Protein AF-A0A2E8U4J8-F1 (afdb_monomer)

Structure (mmCIF, N/CA/C/O backbone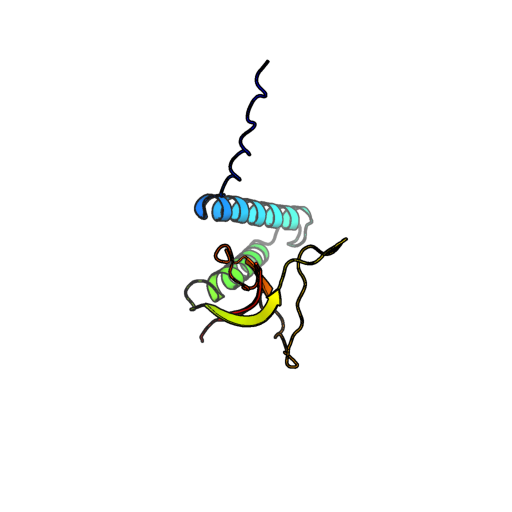):
data_AF-A0A2E8U4J8-F1
#
_entry.id   AF-A0A2E8U4J8-F1
#
loop_
_atom_site.group_PDB
_atom_site.id
_atom_site.type_symbol
_atom_site.label_atom_id
_atom_site.label_alt_id
_atom_site.label_comp_id
_atom_site.label_asym_id
_atom_site.label_entity_id
_atom_site.label_seq_id
_atom_site.pdbx_PDB_ins_code
_atom_site.Cartn_x
_atom_site.Cartn_y
_atom_site.Cartn_z
_atom_site.occupancy
_atom_site.B_iso_or_equiv
_atom_site.auth_seq_id
_atom_site.auth_comp_id
_atom_site.auth_asym_id
_atom_site.auth_atom_id
_atom_site.pdbx_PDB_model_num
ATOM 1 N N . MET A 1 1 ? 17.048 13.774 43.673 1.00 41.28 1 MET A N 1
ATOM 2 C CA . MET A 1 1 ? 17.354 12.994 42.455 1.00 41.28 1 MET A CA 1
ATOM 3 C C . MET A 1 1 ? 16.210 13.215 41.478 1.00 41.28 1 MET A C 1
ATOM 5 O O . MET A 1 1 ? 15.107 12.792 41.784 1.00 41.28 1 MET A O 1
ATOM 9 N N . ASN A 1 2 ? 16.436 13.942 40.381 1.00 39.78 2 ASN A N 1
ATOM 10 C CA . ASN A 1 2 ? 15.425 14.154 39.336 1.00 39.78 2 ASN A CA 1
ATOM 11 C C . ASN A 1 2 ? 15.622 13.110 38.224 1.00 39.78 2 ASN A C 1
ATOM 13 O O . ASN A 1 2 ? 16.772 12.883 37.839 1.00 39.78 2 ASN A O 1
ATOM 17 N N . PRO A 1 3 ? 14.558 12.477 37.702 1.00 48.88 3 PRO A N 1
ATOM 18 C CA . PRO A 1 3 ? 14.688 11.532 36.601 1.00 48.88 3 PRO A CA 1
ATOM 19 C C . PRO A 1 3 ? 14.991 12.264 35.286 1.00 48.88 3 PRO A C 1
ATOM 21 O O . PRO A 1 3 ? 14.397 13.293 34.964 1.00 48.88 3 PRO A O 1
ATOM 24 N N . VAL A 1 4 ? 15.952 11.721 34.539 1.00 50.28 4 VAL A N 1
ATOM 25 C CA . VAL A 1 4 ? 16.392 12.207 33.228 1.00 50.28 4 VAL A CA 1
ATOM 26 C C . VAL A 1 4 ? 15.296 11.923 32.202 1.00 50.28 4 VAL A C 1
ATOM 28 O O . VAL A 1 4 ? 14.958 10.769 31.948 1.00 50.28 4 VAL A O 1
ATOM 31 N N . ASN A 1 5 ? 14.755 12.984 31.607 1.00 42.59 5 ASN A N 1
ATOM 32 C CA . ASN A 1 5 ? 13.794 12.914 30.511 1.00 42.59 5 ASN A CA 1
ATOM 33 C C . ASN A 1 5 ? 14.505 12.359 29.260 1.00 42.59 5 ASN A C 1
ATOM 35 O O . ASN A 1 5 ? 15.310 13.056 28.639 1.00 42.59 5 ASN A O 1
ATOM 39 N N . GLN A 1 6 ? 14.258 11.094 28.907 1.00 43.66 6 GLN A N 1
ATOM 40 C CA . GLN A 1 6 ? 14.723 10.510 27.646 1.00 43.66 6 GLN A CA 1
ATOM 41 C C . GLN A 1 6 ? 13.755 10.917 26.533 1.00 43.66 6 GLN A C 1
ATOM 43 O O . GLN A 1 6 ? 12.658 10.376 26.417 1.00 43.66 6 GLN A O 1
ATOM 48 N N . TYR A 1 7 ? 14.153 11.886 25.713 1.00 40.88 7 TYR A N 1
ATOM 49 C CA . TYR A 1 7 ? 13.435 12.192 24.480 1.00 40.88 7 TYR A CA 1
ATOM 50 C C . TYR A 1 7 ? 13.636 11.050 23.465 1.00 40.88 7 TYR A C 1
ATOM 52 O O . TYR A 1 7 ? 14.773 10.602 23.284 1.00 40.88 7 TYR A O 1
ATOM 60 N N . PRO A 1 8 ? 12.583 10.586 22.769 1.00 50.06 8 PRO A N 1
ATOM 61 C CA . PRO A 1 8 ? 12.734 9.621 21.687 1.00 50.06 8 PRO A CA 1
ATOM 62 C C . PRO A 1 8 ? 13.536 10.239 20.533 1.00 50.06 8 PRO A C 1
ATOM 64 O O . PRO A 1 8 ? 13.303 11.378 20.123 1.00 50.06 8 PRO A O 1
ATOM 67 N N . THR A 1 9 ? 14.502 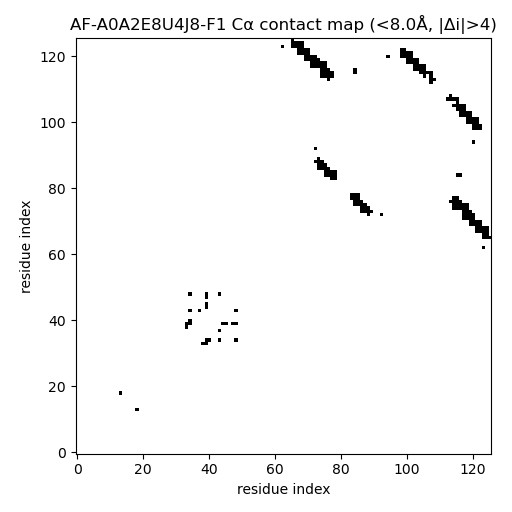9.486 20.006 1.00 49.69 9 THR A N 1
ATOM 68 C CA . THR A 1 9 ? 15.310 9.896 18.853 1.00 49.69 9 THR A CA 1
ATOM 69 C C . THR A 1 9 ? 14.428 10.045 17.605 1.00 49.69 9 THR A C 1
ATOM 71 O O . THR A 1 9 ? 13.560 9.206 17.353 1.00 49.69 9 THR A O 1
ATOM 74 N N . PRO A 1 10 ? 14.618 11.095 16.785 1.00 45.25 10 PRO A N 1
ATOM 75 C CA . PRO A 1 10 ? 13.818 11.275 15.584 1.00 45.25 10 PRO A CA 1
ATOM 76 C C . PRO A 1 10 ? 14.144 10.184 14.558 1.00 45.25 10 PRO A C 1
ATOM 78 O O . PRO A 1 10 ? 15.297 9.997 14.159 1.00 45.25 10 PRO A O 1
ATOM 81 N N . ILE A 1 11 ? 13.103 9.484 14.102 1.00 56.75 11 ILE A N 1
ATOM 82 C CA . ILE A 1 11 ? 13.151 8.545 12.978 1.00 56.75 11 ILE A CA 1
ATOM 83 C C . ILE A 1 11 ? 13.735 9.297 11.776 1.00 56.75 11 ILE A C 1
ATOM 85 O O . ILE A 1 11 ? 13.135 10.256 11.283 1.00 56.75 11 ILE A O 1
ATOM 89 N N . ARG A 1 12 ? 14.925 8.887 11.313 1.00 53.03 12 ARG A N 1
ATOM 90 C CA . ARG A 1 12 ? 15.583 9.470 10.135 1.00 53.03 12 ARG A CA 1
ATOM 91 C C . ARG A 1 12 ? 14.659 9.305 8.928 1.00 53.03 12 ARG A C 1
ATOM 93 O O . ARG A 1 12 ? 14.622 8.241 8.319 1.00 53.03 12 ARG A O 1
ATOM 100 N N . ARG A 1 13 ? 13.930 10.364 8.558 1.00 52.28 13 ARG A N 1
ATOM 101 C CA . ARG A 1 13 ? 13.255 10.461 7.258 1.00 52.28 13 ARG A CA 1
ATOM 102 C C . ARG A 1 13 ? 14.331 10.359 6.183 1.00 52.28 13 ARG A C 1
ATOM 104 O O . ARG A 1 13 ? 15.043 11.325 5.912 1.00 52.28 13 ARG A O 1
ATOM 111 N N . THR A 1 14 ? 14.482 9.187 5.582 1.00 55.81 14 THR A N 1
ATOM 112 C CA . THR A 1 14 ? 15.278 9.019 4.372 1.00 55.81 14 THR A CA 1
ATOM 113 C C . THR A 1 14 ? 14.691 9.947 3.316 1.00 55.81 14 THR A C 1
ATOM 115 O O . THR A 1 14 ? 13.555 9.789 2.875 1.00 55.81 14 THR A O 1
ATOM 118 N N . SER A 1 15 ? 15.455 10.979 2.953 1.00 60.50 15 SER A N 1
ATOM 119 C CA . SER A 1 15 ? 15.113 11.877 1.851 1.00 60.50 15 SER A CA 1
ATOM 120 C C . SER A 1 15 ? 14.758 11.047 0.618 1.00 60.50 15 SER A C 1
ATOM 122 O O . SER A 1 15 ? 15.468 10.089 0.304 1.00 60.50 15 SER A O 1
ATOM 124 N N . ARG A 1 16 ? 13.698 11.430 -0.112 1.00 52.75 16 ARG A N 1
ATOM 125 C CA . ARG A 1 16 ? 13.317 10.805 -1.394 1.00 52.75 16 ARG A CA 1
ATOM 126 C C . ARG A 1 16 ? 14.533 10.607 -2.305 1.00 52.75 16 ARG A C 1
ATOM 128 O O . ARG A 1 16 ? 14.658 9.568 -2.935 1.00 52.75 16 ARG A O 1
ATOM 135 N N . ARG A 1 17 ? 15.473 11.558 -2.309 1.00 52.75 17 ARG A N 1
ATOM 136 C CA . ARG A 1 17 ? 16.723 11.488 -3.081 1.00 52.75 17 ARG A CA 1
ATOM 137 C C . ARG A 1 17 ? 17.624 10.313 -2.672 1.00 52.75 17 ARG A C 1
ATOM 139 O O . ARG A 1 17 ? 18.205 9.672 -3.539 1.00 52.75 17 ARG A O 1
ATOM 146 N N . ASN A 1 18 ? 17.714 10.009 -1.378 1.00 60.53 18 ASN A N 1
ATOM 147 C CA . ASN A 1 18 ? 18.519 8.896 -0.863 1.00 60.53 18 ASN A CA 1
ATOM 148 C C . ASN A 1 18 ? 17.848 7.545 -1.127 1.00 60.53 18 ASN A C 1
ATOM 150 O O . ASN A 1 18 ? 18.536 6.582 -1.442 1.00 60.53 18 ASN A O 1
ATOM 154 N N . TYR A 1 19 ? 16.514 7.487 -1.059 1.00 60.56 19 TYR A N 1
ATOM 155 C CA . TYR A 1 19 ? 15.758 6.295 -1.448 1.00 60.56 19 TYR A CA 1
ATOM 156 C C . TYR A 1 19 ? 16.009 5.929 -2.918 1.00 60.56 19 TYR A C 1
ATOM 158 O O . TYR A 1 19 ? 16.338 4.785 -3.219 1.00 60.56 19 TYR A O 1
ATOM 166 N N . TRP A 1 20 ? 15.935 6.915 -3.819 1.00 54.59 20 TRP A N 1
ATOM 167 C CA . TRP A 1 20 ? 16.201 6.702 -5.245 1.00 54.59 20 TRP A CA 1
ATOM 168 C C . TRP A 1 20 ? 17.641 6.279 -5.528 1.00 54.59 20 TRP A C 1
ATOM 170 O O . TRP A 1 20 ? 17.858 5.395 -6.350 1.00 54.59 20 TRP A O 1
ATOM 180 N N . ARG A 1 21 ? 18.619 6.867 -4.828 1.00 59.72 21 ARG A N 1
ATOM 181 C CA . ARG A 1 21 ? 20.026 6.478 -4.973 1.00 59.72 21 ARG A CA 1
ATOM 182 C C . ARG A 1 21 ? 20.250 5.026 -4.544 1.00 59.72 21 ARG A C 1
ATOM 184 O O . ARG A 1 21 ? 20.794 4.260 -5.324 1.00 59.72 21 ARG A O 1
ATOM 191 N N . ASN A 1 22 ? 19.785 4.645 -3.355 1.00 65.75 22 ASN A N 1
ATOM 192 C CA . ASN A 1 22 ? 19.995 3.293 -2.827 1.00 65.75 22 ASN A CA 1
ATOM 193 C C . ASN A 1 22 ? 19.294 2.225 -3.675 1.00 65.75 22 ASN A C 1
ATOM 195 O O . ASN A 1 22 ? 19.813 1.130 -3.846 1.00 65.75 22 ASN A O 1
ATOM 199 N N . ARG A 1 23 ? 18.124 2.546 -4.232 1.00 60.62 23 ARG A N 1
ATOM 200 C CA . ARG A 1 23 ? 17.392 1.626 -5.100 1.00 60.62 23 ARG A CA 1
ATOM 201 C C . ARG A 1 23 ? 18.110 1.375 -6.430 1.00 60.62 23 ARG A C 1
ATOM 203 O O . ARG A 1 23 ? 18.236 0.223 -6.817 1.00 60.62 23 ARG A O 1
ATOM 210 N N . MET A 1 24 ? 18.633 2.421 -7.076 1.00 59.50 24 MET A N 1
ATOM 211 C CA . MET A 1 24 ? 19.430 2.264 -8.302 1.00 59.50 24 MET A CA 1
ATOM 212 C C . MET A 1 24 ? 20.712 1.461 -8.066 1.00 59.50 24 MET A C 1
ATOM 214 O O . MET A 1 24 ? 21.118 0.685 -8.926 1.00 59.50 24 MET A O 1
ATOM 218 N N . THR A 1 25 ? 21.339 1.620 -6.897 1.00 69.56 25 THR A N 1
ATOM 219 C CA . THR A 1 25 ? 22.490 0.797 -6.503 1.00 69.56 25 THR A CA 1
ATOM 220 C C . THR A 1 25 ? 22.104 -0.682 -6.417 1.00 69.56 25 THR A C 1
ATOM 222 O O . THR A 1 25 ? 22.776 -1.508 -7.025 1.00 69.56 25 THR A O 1
ATOM 225 N N . ASN A 1 26 ? 20.971 -1.006 -5.784 1.00 74.50 26 ASN A N 1
ATOM 226 C CA . ASN A 1 26 ? 20.485 -2.387 -5.693 1.00 74.50 26 ASN A CA 1
ATOM 227 C C . ASN A 1 26 ? 20.132 -2.997 -7.065 1.00 74.50 26 ASN A C 1
ATOM 229 O O . ASN A 1 26 ? 20.351 -4.182 -7.285 1.00 74.50 26 ASN A O 1
ATOM 233 N N . GLU A 1 27 ? 19.579 -2.211 -7.992 1.00 72.00 27 GLU A N 1
ATOM 234 C CA . GLU A 1 27 ? 19.215 -2.690 -9.337 1.00 72.00 27 GLU A CA 1
ATOM 235 C C . GLU A 1 27 ? 20.454 -2.986 -10.197 1.00 72.00 27 GLU A C 1
ATOM 237 O O . GLU A 1 27 ? 20.484 -3.979 -10.926 1.00 72.00 27 GLU A O 1
ATOM 242 N N . HIS A 1 28 ? 21.509 -2.177 -10.060 1.00 74.25 28 HIS A N 1
ATOM 243 C CA . HIS A 1 28 ? 22.812 -2.459 -10.665 1.00 74.25 28 HIS A CA 1
ATOM 244 C C . HIS A 1 28 ? 23.465 -3.721 -10.089 1.00 74.25 28 HIS A C 1
ATOM 246 O O . HIS A 1 28 ? 24.011 -4.524 -10.844 1.00 74.25 28 HIS A O 1
ATOM 252 N N . GLU A 1 29 ? 23.401 -3.906 -8.770 1.00 78.31 29 GLU A N 1
ATOM 253 C CA . GLU A 1 29 ? 23.934 -5.095 -8.096 1.00 78.31 29 GLU A CA 1
ATOM 254 C C . GLU A 1 29 ? 23.206 -6.371 -8.533 1.00 78.31 29 GLU A C 1
ATOM 256 O O . GLU A 1 29 ? 23.849 -7.373 -8.846 1.00 78.31 29 GLU A O 1
ATOM 261 N N . GLU A 1 30 ? 21.877 -6.322 -8.645 1.00 77.19 30 GLU A N 1
ATOM 262 C CA . GLU A 1 30 ? 21.080 -7.455 -9.116 1.00 77.19 30 GLU A CA 1
ATOM 263 C C . GLU A 1 30 ? 21.398 -7.809 -10.577 1.00 77.19 30 GLU A C 1
ATOM 265 O O . GLU A 1 30 ? 21.507 -8.984 -10.924 1.00 77.19 30 GLU A O 1
ATOM 270 N N . MET A 1 31 ? 21.614 -6.814 -11.444 1.00 76.88 31 MET A N 1
ATOM 271 C CA . MET A 1 31 ? 22.003 -7.079 -12.831 1.00 76.88 31 MET A CA 1
ATOM 272 C C . MET A 1 31 ? 23.388 -7.723 -12.929 1.00 76.88 31 MET A C 1
ATOM 274 O O . MET A 1 31 ? 23.570 -8.684 -13.678 1.00 76.88 31 MET A O 1
ATOM 278 N N . ASN A 1 32 ? 24.351 -7.233 -12.147 1.00 80.12 32 ASN A N 1
ATOM 279 C CA . ASN A 1 32 ? 25.688 -7.818 -12.094 1.00 80.12 32 ASN A CA 1
ATOM 280 C C . ASN A 1 32 ? 25.631 -9.272 -11.617 1.00 80.12 32 ASN A C 1
ATOM 282 O O . ASN A 1 32 ? 26.251 -10.139 -12.225 1.00 80.12 32 ASN A O 1
ATOM 286 N N . ARG A 1 33 ? 24.796 -9.569 -10.617 1.00 81.62 33 ARG A N 1
ATOM 287 C CA . ARG A 1 33 ? 24.576 -10.936 -10.136 1.00 81.62 33 ARG A CA 1
ATOM 288 C C . ARG A 1 33 ? 24.004 -11.860 -11.214 1.00 81.62 33 ARG A C 1
ATOM 290 O O . ARG A 1 33 ? 24.413 -13.011 -11.319 1.00 81.62 33 ARG A O 1
ATOM 297 N N . ARG A 1 34 ? 23.066 -11.375 -12.031 1.00 77.38 34 ARG A N 1
ATOM 298 C CA . ARG A 1 34 ? 22.482 -12.142 -13.149 1.00 77.38 34 ARG A CA 1
ATOM 299 C C . ARG A 1 34 ? 23.506 -12.431 -14.250 1.00 77.38 34 ARG A C 1
ATOM 301 O O . ARG A 1 34 ? 23.527 -13.533 -14.796 1.00 77.38 34 ARG A O 1
ATOM 308 N N . ILE A 1 35 ? 24.399 -11.477 -14.518 1.00 79.44 35 ILE A N 1
ATOM 309 C CA . ILE A 1 35 ? 25.541 -11.656 -15.427 1.00 79.44 35 ILE A CA 1
ATOM 310 C C . ILE A 1 35 ? 26.525 -12.692 -14.868 1.00 79.44 35 ILE A C 1
ATOM 312 O O . ILE A 1 35 ? 26.912 -13.606 -15.591 1.00 79.44 35 ILE A O 1
ATOM 316 N N . GLU A 1 36 ? 26.880 -12.600 -13.585 1.00 78.50 36 GLU A N 1
ATOM 317 C CA . GLU A 1 36 ? 27.774 -13.549 -12.904 1.00 78.50 36 GLU A CA 1
ATOM 318 C C . GLU A 1 36 ? 27.194 -14.969 -12.837 1.00 78.50 36 GLU A C 1
ATOM 320 O O . GLU A 1 36 ? 27.927 -15.946 -12.969 1.00 78.50 36 GLU A O 1
ATOM 325 N N . ASN A 1 37 ? 25.870 -15.092 -12.711 1.00 82.75 37 ASN A N 1
ATOM 326 C CA . ASN A 1 37 ? 25.158 -16.370 -12.763 1.00 82.75 37 ASN A CA 1
ATOM 327 C C . ASN A 1 37 ? 25.083 -16.971 -14.181 1.00 82.75 37 ASN A C 1
ATOM 329 O O . ASN A 1 37 ? 24.531 -18.058 -14.353 1.00 82.75 37 ASN A O 1
ATOM 333 N N . GLY A 1 38 ? 25.605 -16.278 -15.199 1.00 77.94 38 GLY A N 1
ATOM 334 C CA . GLY A 1 38 ? 25.623 -16.752 -16.581 1.00 77.94 38 GLY A CA 1
ATOM 335 C C . GLY A 1 38 ? 24.263 -16.705 -17.280 1.00 77.94 38 GLY A C 1
ATOM 336 O O . GLY A 1 38 ? 24.110 -17.326 -18.331 1.00 77.94 38 GLY A O 1
ATOM 337 N N . GLU A 1 39 ? 23.286 -15.956 -16.748 1.00 78.19 39 GLU A N 1
ATOM 338 C CA . GLU A 1 39 ? 21.932 -15.836 -17.322 1.00 78.19 39 GLU A CA 1
ATOM 339 C C . GLU A 1 39 ? 21.952 -15.274 -18.755 1.00 78.19 39 GLU A C 1
ATOM 341 O O . GLU A 1 39 ? 21.065 -15.549 -19.559 1.00 78.19 39 GLU A O 1
ATOM 346 N N . PHE A 1 40 ? 23.004 -14.530 -19.095 1.00 78.81 40 PHE A N 1
ATOM 347 C CA . PHE A 1 40 ? 23.195 -13.906 -20.401 1.00 78.81 40 PHE A CA 1
ATOM 348 C C . PHE A 1 40 ? 24.280 -14.591 -21.249 1.00 78.81 40 PHE A C 1
ATOM 350 O O . PHE A 1 40 ? 24.723 -14.023 -22.240 1.00 78.81 40 PHE A O 1
ATOM 357 N N . GLY A 1 41 ? 24.715 -15.801 -20.880 1.00 72.12 41 GLY A N 1
ATOM 358 C CA . GLY A 1 41 ? 25.751 -16.558 -21.590 1.00 72.12 41 GLY A CA 1
ATOM 359 C C . GLY A 1 41 ? 27.181 -16.318 -21.087 1.00 72.12 41 GLY A C 1
ATOM 360 O O . GLY A 1 41 ? 27.434 -15.546 -20.164 1.00 72.12 41 GLY A O 1
ATOM 361 N N . SER A 1 42 ? 28.138 -17.038 -21.678 1.00 74.19 42 SER A N 1
ATOM 362 C CA . SER A 1 42 ? 29.575 -16.938 -21.385 1.00 74.19 42 SER A CA 1
ATOM 363 C C . SER A 1 42 ? 30.373 -16.995 -22.693 1.00 74.19 42 SER A C 1
ATOM 365 O O . SER A 1 42 ? 30.548 -18.087 -23.235 1.00 74.19 42 SER A O 1
ATOM 367 N N . PRO A 1 43 ? 30.872 -15.864 -23.224 1.00 73.19 43 PRO A N 1
ATOM 368 C CA . PRO A 1 43 ? 30.796 -14.501 -22.686 1.00 73.19 43 PRO A CA 1
ATOM 369 C C . PRO A 1 43 ? 29.370 -13.906 -22.715 1.00 73.19 43 PRO A C 1
ATOM 371 O O . PRO A 1 43 ? 28.548 -14.366 -23.507 1.00 73.19 43 PRO A O 1
ATOM 374 N N . PRO A 1 44 ? 29.069 -12.897 -21.872 1.00 77.56 44 PRO A N 1
ATOM 375 C CA . PRO A 1 44 ? 27.740 -12.290 -21.805 1.00 77.56 44 PRO A CA 1
ATOM 376 C C . PRO A 1 44 ? 27.313 -11.672 -23.142 1.00 77.56 44 PRO A C 1
ATOM 378 O O . PRO A 1 44 ? 28.029 -10.842 -23.706 1.00 77.56 44 PRO A O 1
ATOM 381 N N . ASP A 1 45 ? 26.124 -12.030 -23.623 1.00 83.12 45 ASP A N 1
ATOM 382 C CA . ASP A 1 45 ? 25.490 -11.375 -24.762 1.00 83.12 45 ASP A CA 1
ATOM 383 C C . ASP A 1 45 ? 24.961 -10.002 -24.333 1.00 83.12 45 ASP A C 1
ATOM 385 O O . ASP A 1 45 ? 23.961 -9.862 -23.618 1.00 83.12 45 ASP A O 1
ATOM 389 N N . LEU A 1 46 ? 25.650 -8.965 -24.803 1.00 78.12 46 LEU A N 1
ATOM 390 C CA . LEU A 1 46 ? 25.332 -7.573 -24.512 1.00 78.12 46 LEU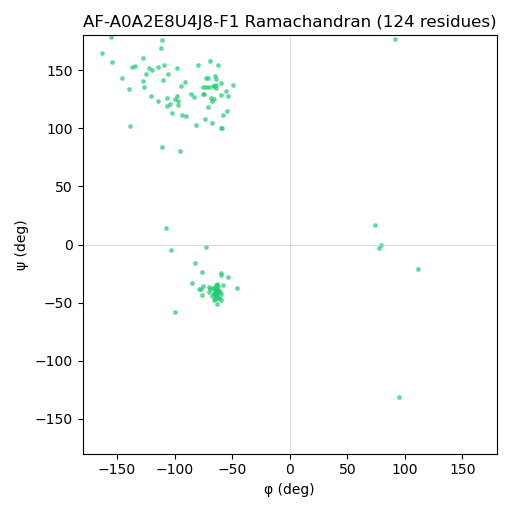 A CA 1
ATOM 391 C C . LEU A 1 46 ? 23.924 -7.178 -24.981 1.00 78.12 46 LEU A C 1
ATOM 393 O O . LEU A 1 46 ? 23.322 -6.287 -24.384 1.00 78.12 46 LEU A O 1
ATOM 397 N N . ASN A 1 47 ? 23.360 -7.838 -25.998 1.00 82.44 47 ASN A N 1
ATOM 398 C CA . ASN A 1 47 ? 22.000 -7.551 -26.451 1.00 82.44 47 ASN A CA 1
ATOM 399 C C . ASN A 1 47 ? 20.956 -8.009 -25.430 1.00 82.44 47 ASN A C 1
ATOM 401 O O . ASN A 1 47 ? 20.005 -7.275 -25.160 1.00 82.44 47 ASN A O 1
ATOM 405 N N . LEU A 1 48 ? 21.151 -9.180 -24.820 1.00 79.44 48 LEU A N 1
ATOM 406 C CA . LEU A 1 48 ? 20.247 -9.698 -23.790 1.00 79.44 48 LEU A CA 1
ATOM 407 C C . LEU A 1 48 ? 20.339 -8.876 -22.500 1.00 79.44 48 LEU A C 1
ATOM 409 O O . LEU A 1 48 ? 19.317 -8.566 -21.884 1.00 79.44 48 LEU A O 1
ATOM 413 N N . VAL A 1 49 ? 21.548 -8.440 -22.138 1.00 76.50 49 VAL A N 1
ATOM 414 C CA . VAL A 1 49 ? 21.767 -7.511 -21.019 1.00 76.50 49 VAL A CA 1
ATOM 415 C C . VAL A 1 49 ? 21.053 -6.178 -21.275 1.00 76.50 49 VAL A C 1
ATOM 417 O O . VAL A 1 49 ? 20.326 -5.688 -20.410 1.00 76.50 49 VAL A O 1
ATOM 420 N N . ASN A 1 50 ? 21.185 -5.612 -22.478 1.00 77.38 50 ASN A N 1
ATOM 421 C CA . ASN A 1 50 ? 20.517 -4.362 -22.854 1.00 77.38 50 ASN A CA 1
ATOM 422 C C . ASN A 1 50 ? 18.986 -4.485 -22.844 1.00 77.38 50 ASN A C 1
ATOM 424 O O . ASN A 1 50 ? 18.304 -3.568 -22.391 1.00 77.38 50 ASN A O 1
ATOM 428 N N . GLN A 1 51 ? 18.431 -5.617 -23.284 1.00 81.75 51 GLN A N 1
ATOM 429 C CA . GLN A 1 51 ? 16.990 -5.882 -23.205 1.00 81.75 51 GLN A CA 1
ATOM 430 C C . GLN A 1 51 ? 16.504 -5.994 -21.754 1.00 81.75 51 GLN A C 1
ATOM 432 O O . GLN A 1 51 ? 15.463 -5.438 -21.405 1.00 81.75 51 GLN A O 1
ATOM 437 N N . ALA A 1 52 ? 17.260 -6.663 -20.881 1.00 78.69 52 ALA A N 1
ATOM 438 C CA . ALA A 1 52 ? 16.930 -6.751 -19.461 1.00 78.69 52 ALA A CA 1
ATOM 439 C C . ALA A 1 52 ? 16.944 -5.369 -18.782 1.00 78.69 52 ALA A C 1
ATOM 441 O O . ALA A 1 52 ? 16.049 -5.067 -17.988 1.00 78.69 52 ALA A O 1
ATOM 442 N N . TRP A 1 53 ? 17.907 -4.514 -19.140 1.00 73.44 53 TRP A N 1
ATOM 443 C CA . TRP A 1 53 ? 17.948 -3.114 -18.714 1.00 73.44 53 TRP A CA 1
ATOM 444 C C . TRP A 1 53 ? 16.766 -2.302 -19.237 1.00 73.44 53 TRP A C 1
ATOM 446 O O . TRP A 1 53 ? 16.130 -1.589 -18.461 1.00 73.44 53 TRP A O 1
ATOM 456 N N . ALA A 1 54 ? 16.436 -2.429 -20.524 1.00 74.56 54 ALA A N 1
ATOM 457 C CA . ALA A 1 54 ? 15.302 -1.737 -21.127 1.00 74.56 54 ALA A CA 1
ATOM 458 C C . ALA A 1 54 ? 13.983 -2.116 -20.441 1.00 74.56 54 ALA A C 1
ATOM 460 O O . ALA A 1 54 ? 13.209 -1.234 -20.088 1.00 74.56 54 ALA A O 1
ATOM 461 N N . ASN A 1 55 ? 13.777 -3.400 -20.141 1.00 76.94 55 ASN A N 1
ATOM 462 C CA . ASN A 1 55 ? 12.584 -3.885 -19.442 1.00 76.94 55 ASN A CA 1
ATOM 463 C C . ASN A 1 55 ? 12.486 -3.370 -17.997 1.00 76.94 55 ASN A C 1
ATOM 465 O O . ASN A 1 55 ? 11.388 -3.100 -17.505 1.00 76.94 55 ASN A O 1
ATOM 469 N N . LEU A 1 56 ? 13.615 -3.252 -17.289 1.00 71.12 56 LEU A N 1
ATOM 470 C CA . LEU A 1 56 ? 13.640 -2.649 -15.953 1.00 71.12 56 LEU A CA 1
ATOM 471 C C . LEU A 1 56 ? 13.275 -1.166 -16.023 1.00 71.12 56 LEU A C 1
ATOM 473 O O . LEU A 1 56 ? 12.394 -0.718 -15.290 1.00 71.12 56 LEU A O 1
ATOM 477 N N . LEU A 1 57 ? 13.897 -0.430 -16.947 1.00 66.62 57 LEU A N 1
ATOM 478 C CA . LEU A 1 57 ? 13.625 0.988 -17.156 1.00 66.62 57 LEU A CA 1
ATOM 479 C C . LEU A 1 57 ? 12.182 1.234 -17.602 1.00 66.62 57 LEU A C 1
ATOM 481 O O . LEU A 1 57 ? 11.543 2.144 -17.089 1.00 66.62 57 LEU A O 1
ATOM 485 N N . GLU A 1 58 ? 11.628 0.416 -18.492 1.00 66.06 58 GLU A N 1
ATOM 486 C CA . GLU A 1 58 ? 10.246 0.537 -18.955 1.00 66.06 58 GLU A CA 1
ATOM 487 C C . GLU A 1 58 ? 9.250 0.309 -17.808 1.00 66.06 58 GLU A C 1
ATOM 489 O O . GLU A 1 58 ? 8.355 1.129 -17.598 1.00 66.06 58 GLU A O 1
ATOM 494 N N . LYS A 1 59 ? 9.465 -0.708 -16.959 1.00 65.06 59 LYS A N 1
ATOM 495 C CA . LYS A 1 59 ? 8.666 -0.913 -15.733 1.00 65.06 59 LYS A CA 1
ATOM 496 C C . LYS A 1 59 ? 8.718 0.287 -14.780 1.00 65.06 59 LYS A C 1
ATOM 498 O O . LYS A 1 59 ? 7.727 0.587 -14.104 1.00 65.06 59 LYS A O 1
ATOM 503 N N . GLU A 1 60 ? 9.856 0.976 -14.710 1.00 61.12 60 GLU A N 1
ATOM 504 C CA . GLU A 1 60 ? 10.012 2.186 -13.899 1.00 61.12 60 GLU A CA 1
ATOM 505 C C . GLU A 1 60 ? 9.374 3.429 -14.542 1.00 61.12 60 GLU A C 1
ATOM 507 O O . GLU A 1 60 ? 8.784 4.256 -13.839 1.00 61.12 60 GLU A O 1
ATOM 512 N N . ILE A 1 61 ? 9.484 3.565 -15.865 1.00 60.41 61 ILE A N 1
ATOM 513 C CA . ILE A 1 61 ? 9.053 4.736 -16.638 1.00 60.41 61 ILE A CA 1
ATOM 514 C C . ILE A 1 61 ? 7.541 4.739 -16.858 1.00 60.41 61 ILE A C 1
ATOM 516 O O . ILE A 1 61 ? 6.938 5.799 -16.712 1.00 60.41 61 ILE A O 1
ATOM 520 N N . VAL A 1 62 ? 6.905 3.584 -17.099 1.00 60.62 62 VAL A N 1
ATOM 521 C CA . VAL A 1 62 ? 5.445 3.477 -17.328 1.00 60.62 62 VAL A CA 1
ATOM 522 C C . VAL A 1 62 ? 4.631 4.127 -16.200 1.00 60.62 62 VAL A C 1
ATOM 524 O O . VAL A 1 62 ? 3.545 4.650 -16.432 1.00 60.62 62 VAL A O 1
ATOM 527 N N . ASN A 1 63 ? 5.176 4.171 -14.982 1.00 58.62 63 ASN A N 1
ATOM 528 C CA . ASN A 1 63 ? 4.510 4.745 -13.812 1.00 58.62 63 ASN A CA 1
ATOM 529 C C . ASN A 1 63 ? 5.019 6.147 -13.422 1.00 58.62 63 ASN A C 1
ATOM 531 O O . ASN A 1 63 ? 4.496 6.751 -12.480 1.00 58.62 63 ASN A O 1
ATOM 535 N N . ARG A 1 64 ? 6.053 6.680 -14.091 1.00 58.44 64 ARG A N 1
ATOM 536 C CA . ARG A 1 64 ? 6.585 8.029 -13.846 1.00 58.44 64 ARG A CA 1
ATOM 537 C C . ARG A 1 64 ? 5.866 9.035 -14.744 1.00 58.44 64 ARG A C 1
ATOM 539 O O . ARG A 1 64 ? 6.077 9.065 -15.945 1.00 58.44 64 ARG A O 1
ATOM 546 N N . GLY A 1 65 ? 5.052 9.897 -14.135 1.00 62.16 65 GLY A N 1
ATOM 547 C CA . GLY A 1 65 ? 4.362 11.004 -14.815 1.00 62.16 65 GLY A CA 1
ATOM 548 C C . GLY A 1 65 ? 2.847 10.831 -14.914 1.00 62.16 65 GLY A C 1
ATOM 549 O O . GLY A 1 65 ? 2.138 11.828 -14.996 1.00 62.16 65 GLY A O 1
ATOM 550 N N . ARG A 1 66 ? 2.343 9.596 -14.801 1.00 72.31 66 ARG A N 1
ATOM 551 C CA . ARG A 1 66 ? 0.904 9.319 -14.715 1.00 72.31 66 ARG A CA 1
ATOM 552 C C . ARG A 1 66 ? 0.385 9.666 -13.322 1.00 72.31 66 ARG A C 1
ATOM 554 O O . ARG A 1 66 ? 1.017 9.347 -12.307 1.00 72.31 66 ARG A O 1
ATOM 561 N N . LYS A 1 67 ? -0.768 10.331 -13.258 1.00 80.94 67 LYS A N 1
ATOM 562 C CA . LYS A 1 67 ? -1.392 10.709 -11.989 1.00 80.94 67 LYS A CA 1
ATOM 563 C C . LYS A 1 67 ? -1.858 9.451 -11.255 1.00 80.94 67 LYS A C 1
ATOM 565 O O . LYS A 1 67 ? -2.602 8.641 -11.799 1.00 80.94 67 LYS A O 1
ATOM 570 N N . SER A 1 68 ? -1.385 9.274 -10.022 1.00 86.81 68 SER A N 1
ATOM 571 C CA . SER A 1 68 ? -1.780 8.143 -9.180 1.00 86.81 68 SER A CA 1
ATOM 572 C C . SER A 1 68 ? -3.188 8.353 -8.628 1.00 86.81 68 SER A C 1
ATOM 574 O O . SER A 1 68 ? -3.469 9.392 -8.028 1.00 86.81 68 SER A O 1
ATOM 576 N N . VAL A 1 69 ? -4.041 7.345 -8.781 1.00 89.69 69 VAL A N 1
ATOM 577 C CA . VAL A 1 69 ? -5.401 7.293 -8.239 1.00 89.69 69 VAL A CA 1
ATOM 578 C C . VAL A 1 69 ? -5.417 6.313 -7.071 1.00 89.69 69 VAL A C 1
ATOM 580 O O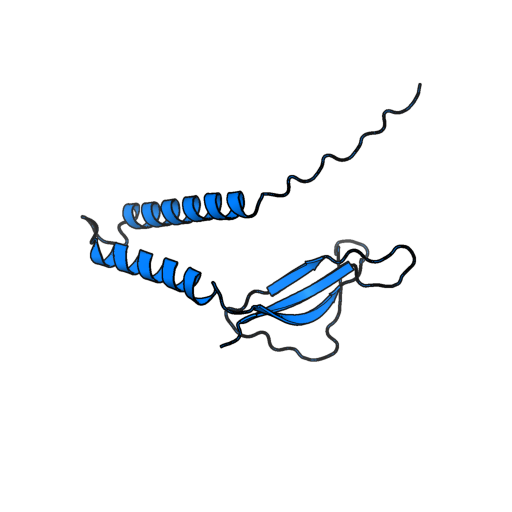 . VAL A 1 69 ? -4.980 5.172 -7.207 1.00 89.69 69 VAL A O 1
ATOM 583 N N . TYR A 1 70 ? -5.891 6.768 -5.912 1.00 93.19 70 TYR A N 1
ATOM 584 C CA . TYR A 1 70 ? -5.923 5.983 -4.679 1.00 93.19 70 TYR A CA 1
ATOM 585 C C . TYR A 1 70 ? -7.347 5.511 -4.405 1.00 93.19 70 TYR A C 1
ATOM 587 O O . TYR A 1 70 ? -8.247 6.328 -4.223 1.00 93.19 70 TYR A O 1
ATOM 595 N N . HIS A 1 71 ? -7.530 4.198 -4.325 1.00 93.31 71 HIS A N 1
ATOM 596 C CA . HIS A 1 71 ? -8.820 3.561 -4.074 1.00 93.31 71 HIS A CA 1
ATOM 597 C C . HIS A 1 71 ? -8.856 3.024 -2.648 1.00 93.31 71 HIS A C 1
ATOM 599 O O . HIS A 1 71 ? -8.024 2.196 -2.273 1.00 93.31 71 HIS A O 1
ATOM 605 N N . GLY A 1 72 ? -9.788 3.520 -1.835 1.00 92.75 72 GLY A N 1
ATOM 606 C CA . GLY A 1 72 ? -9.937 3.109 -0.439 1.00 92.75 72 GLY A CA 1
ATOM 607 C C . GLY A 1 72 ? -10.556 1.722 -0.308 1.00 92.75 72 GLY A C 1
ATOM 608 O O . GLY A 1 72 ? -11.606 1.465 -0.881 1.00 92.75 72 GLY A O 1
ATOM 609 N N . VAL A 1 73 ? -9.924 0.851 0.481 1.00 94.56 73 VAL A N 1
ATOM 610 C CA . VAL A 1 73 ? -10.434 -0.496 0.787 1.00 94.56 73 VAL A CA 1
ATOM 611 C C . VAL A 1 73 ? -11.110 -0.503 2.155 1.00 94.56 73 VAL A C 1
ATOM 613 O O . VAL A 1 73 ? -12.291 -0.815 2.282 1.00 94.56 73 VAL A O 1
ATOM 616 N N . CYS A 1 74 ? -10.377 -0.134 3.207 1.00 94.75 74 CYS A N 1
ATOM 617 C CA . CYS A 1 74 ? -10.942 -0.012 4.548 1.00 94.75 74 CYS A CA 1
ATOM 618 C C . CYS A 1 74 ? -10.155 0.975 5.411 1.00 94.75 74 CYS A C 1
ATOM 620 O O . CYS A 1 74 ? -8.977 1.252 5.176 1.00 94.75 74 CYS A O 1
ATOM 622 N N . SER A 1 75 ? -10.828 1.507 6.430 1.00 95.25 75 SER A N 1
ATOM 623 C CA . SER A 1 75 ? -10.186 2.278 7.493 1.00 95.25 75 SER A CA 1
ATOM 624 C C . S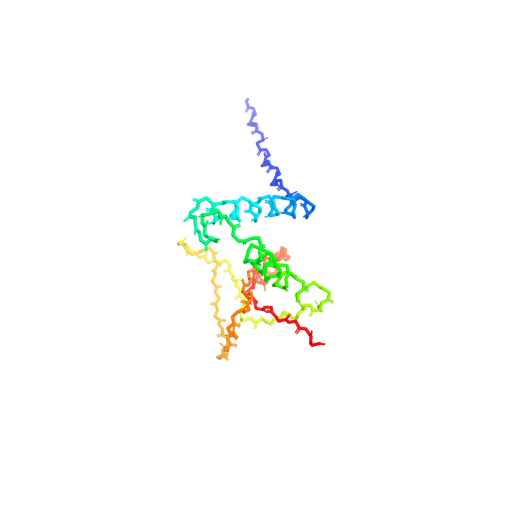ER A 1 75 ? -9.796 1.354 8.639 1.00 95.25 75 SER A C 1
ATOM 626 O O . SER A 1 75 ? -10.556 0.454 8.997 1.00 95.25 75 SER A O 1
ATOM 628 N N . LEU A 1 76 ? -8.615 1.594 9.197 1.00 94.88 76 LEU A N 1
ATOM 629 C CA . LEU A 1 76 ? -8.041 0.827 10.287 1.00 94.88 76 LEU A CA 1
ATOM 630 C C . LEU A 1 76 ? -8.028 1.663 11.567 1.00 94.88 76 LEU A C 1
ATOM 632 O O . LEU A 1 76 ? -7.734 2.858 11.531 1.00 94.88 76 LEU A O 1
ATOM 636 N N . TRP A 1 77 ? -8.311 1.009 12.681 1.00 93.81 77 TRP A N 1
ATOM 637 C CA . TRP A 1 77 ? -8.391 1.574 14.021 1.00 93.81 77 TRP A CA 1
ATOM 638 C C . TRP A 1 77 ? -7.411 0.837 14.925 1.00 93.81 77 TRP A C 1
ATOM 640 O O . TRP A 1 77 ? -7.147 -0.345 14.688 1.00 93.81 77 TRP A O 1
ATOM 650 N N . ASN A 1 78 ? -6.897 1.502 15.958 1.00 90.00 78 ASN A N 1
ATOM 651 C CA . ASN A 1 78 ? -6.130 0.825 16.999 1.00 90.00 78 ASN A CA 1
ATOM 652 C C . ASN A 1 78 ? -6.926 -0.344 17.581 1.00 90.00 78 ASN A C 1
ATOM 654 O O . ASN A 1 78 ? -8.074 -0.188 18.004 1.00 90.00 78 ASN A O 1
ATOM 658 N N . ASP A 1 79 ? -6.284 -1.507 17.599 1.00 87.56 79 ASP A N 1
ATOM 659 C CA . ASP A 1 79 ? -6.824 -2.723 18.190 1.00 87.56 79 ASP A CA 1
ATOM 660 C C . ASP A 1 79 ? -6.011 -3.106 19.435 1.00 87.56 79 ASP A C 1
ATOM 662 O O . ASP A 1 79 ? -4.957 -2.536 19.730 1.00 87.56 79 ASP A O 1
ATOM 666 N N . SER A 1 80 ? -6.525 -4.057 20.205 1.00 81.31 80 SER A N 1
ATOM 667 C CA . SER A 1 80 ? -5.887 -4.567 21.413 1.00 81.31 80 SER A CA 1
ATOM 668 C C . SER A 1 80 ? -5.282 -5.956 21.184 1.00 81.31 80 SER A C 1
ATOM 670 O O . SER A 1 80 ? -5.795 -6.779 20.426 1.00 81.31 80 SER A O 1
ATOM 672 N N . GLY A 1 81 ? -4.169 -6.246 21.863 1.00 82.25 81 GLY A N 1
ATOM 673 C CA . GLY A 1 81 ? -3.511 -7.554 21.815 1.00 82.25 81 GLY A CA 1
ATOM 674 C C . GLY A 1 81 ? -2.385 -7.637 20.782 1.00 82.25 81 GLY A C 1
ATOM 675 O O . GLY A 1 81 ? -1.479 -6.810 20.780 1.00 82.25 81 GLY A O 1
ATOM 676 N N . LYS A 1 82 ? -2.383 -8.688 19.948 1.00 87.44 82 LYS A N 1
ATOM 677 C CA . LYS A 1 82 ? -1.304 -8.950 18.969 1.00 87.44 82 LYS A CA 1
ATOM 678 C C . LYS A 1 82 ? -1.442 -8.155 17.667 1.00 87.44 82 LYS A C 1
ATOM 680 O O . LYS A 1 82 ? -0.494 -8.105 16.887 1.00 87.44 82 LYS A O 1
ATOM 685 N N . VAL A 1 83 ? -2.619 -7.595 17.405 1.00 85.25 83 VAL A N 1
ATOM 686 C CA . VAL A 1 83 ? -2.916 -6.839 16.187 1.00 85.25 83 VAL A CA 1
ATOM 687 C C . VAL A 1 83 ? -2.810 -5.356 16.513 1.00 85.25 83 VAL A C 1
ATOM 689 O O . VAL A 1 83 ? -3.442 -4.890 17.451 1.00 85.25 83 VAL A O 1
ATOM 692 N N . LEU A 1 84 ? -1.991 -4.629 15.751 1.00 87.94 84 LEU A N 1
ATOM 693 C CA . LEU A 1 84 ? -1.769 -3.196 15.970 1.00 87.94 84 LEU A CA 1
ATOM 694 C C . LEU A 1 84 ? -2.947 -2.355 15.472 1.00 87.94 84 LEU A C 1
ATOM 696 O O . LEU A 1 84 ? -3.372 -1.419 16.137 1.00 87.94 84 LEU A O 1
ATOM 700 N N . LEU A 1 85 ? -3.452 -2.691 14.284 1.00 92.31 85 LEU A N 1
ATOM 701 C CA . LEU A 1 85 ? -4.499 -1.956 13.591 1.00 92.31 85 LEU A CA 1
ATOM 702 C C . LEU A 1 85 ? -5.464 -2.943 12.939 1.00 92.31 85 LEU A C 1
ATOM 704 O O . LEU A 1 85 ? -5.019 -3.872 12.260 1.00 92.31 85 LEU A O 1
ATOM 708 N N . SER A 1 86 ? -6.766 -2.727 13.095 1.00 93.25 86 SER A N 1
ATOM 709 C CA . SER A 1 86 ? -7.786 -3.570 12.473 1.00 93.25 86 SER A CA 1
ATOM 710 C C . SER A 1 86 ? -8.925 -2.759 11.868 1.00 93.25 86 SER A C 1
ATOM 712 O O . SER A 1 86 ? -9.215 -1.626 12.251 1.00 93.25 86 SER A O 1
ATOM 714 N N . GLY A 1 87 ? -9.558 -3.332 10.852 1.00 92.19 87 GLY A N 1
ATOM 715 C CA . GLY A 1 87 ? -10.659 -2.713 10.134 1.00 92.19 87 GLY A CA 1
ATOM 716 C C . GLY A 1 87 ? -11.424 -3.747 9.331 1.00 92.19 87 GLY A C 1
ATOM 717 O O . GLY A 1 87 ? -10.958 -4.868 9.125 1.00 92.19 87 GLY A O 1
ATOM 718 N N . ARG A 1 88 ? -12.621 -3.374 8.886 1.00 92.06 88 ARG A N 1
ATOM 719 C CA . ARG A 1 88 ? -13.477 -4.222 8.054 1.00 92.06 88 ARG A CA 1
ATOM 720 C C . ARG A 1 88 ? -13.888 -3.456 6.809 1.00 92.06 88 ARG A C 1
ATOM 722 O O . ARG A 1 88 ? -14.152 -2.256 6.883 1.00 92.06 88 ARG A O 1
ATOM 729 N N . THR A 1 89 ? -13.917 -4.147 5.677 1.00 93.56 89 THR A N 1
ATOM 730 C CA . THR A 1 89 ? -14.531 -3.615 4.460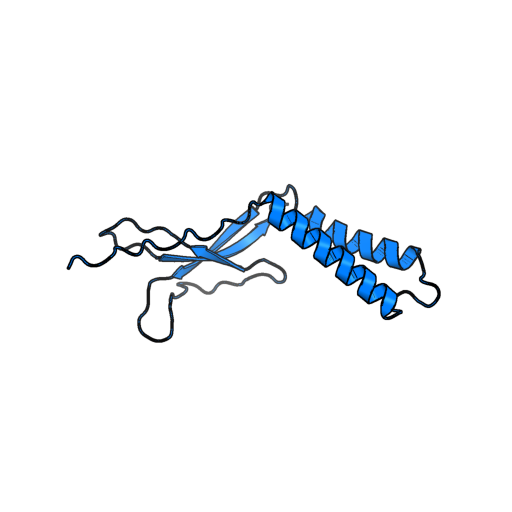 1.00 93.56 89 THR A CA 1
ATOM 731 C C . THR A 1 89 ? -16.047 -3.640 4.643 1.00 93.56 89 THR A C 1
ATOM 733 O O . THR A 1 89 ? -16.582 -4.538 5.295 1.00 93.56 89 THR A O 1
ATOM 736 N N . GLN A 1 90 ? -16.738 -2.631 4.119 1.00 89.19 90 GLN A N 1
ATOM 737 C CA . GLN A 1 90 ? -18.205 -2.609 4.140 1.00 89.19 90 GLN A CA 1
ATOM 738 C C . GLN A 1 90 ? -18.784 -3.382 2.953 1.00 89.19 90 GLN A C 1
ATOM 740 O O . GLN A 1 90 ? -19.806 -4.045 3.085 1.00 89.19 90 GLN A O 1
ATOM 745 N N . GLU A 1 91 ? -18.082 -3.350 1.821 1.00 92.19 91 GLU A N 1
ATOM 746 C CA . GLU A 1 91 ? -18.485 -3.979 0.569 1.00 92.19 91 GLU A CA 1
ATOM 747 C C . GLU A 1 91 ? -17.364 -4.880 0.038 1.00 92.19 91 GLU A C 1
ATOM 749 O O . GLU A 1 91 ? -16.192 -4.751 0.418 1.00 92.19 91 GLU A O 1
ATOM 754 N N . ALA A 1 92 ? -17.724 -5.813 -0.844 1.00 93.19 92 ALA A N 1
ATOM 755 C CA . ALA A 1 92 ? -16.746 -6.626 -1.551 1.00 93.19 92 ALA A CA 1
ATOM 756 C C . ALA A 1 92 ? -15.919 -5.731 -2.486 1.00 93.19 92 ALA A C 1
ATOM 758 O O . ALA A 1 92 ? -16.466 -5.012 -3.316 1.00 93.19 92 ALA A O 1
ATOM 759 N N . THR A 1 93 ? -14.593 -5.775 -2.356 1.00 89.50 93 THR A N 1
ATOM 760 C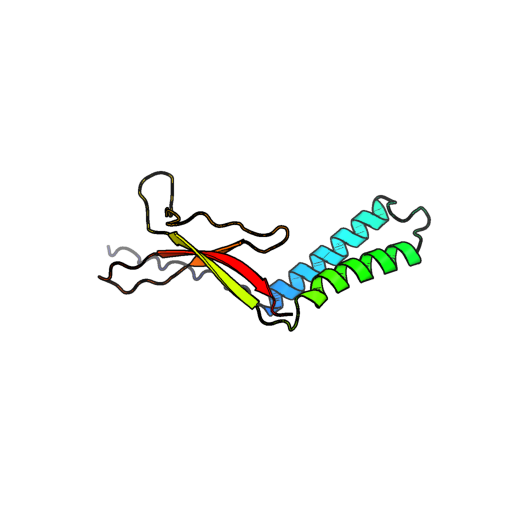 CA . THR A 1 93 ? -13.667 -4.988 -3.182 1.00 89.50 93 THR A CA 1
ATOM 761 C C . THR A 1 93 ? -12.735 -5.930 -3.929 1.00 89.50 93 THR A C 1
ATOM 763 O O . THR A 1 93 ? -12.091 -6.776 -3.310 1.00 89.50 93 THR A O 1
ATOM 766 N N . THR A 1 94 ? -12.641 -5.770 -5.250 1.00 94.12 94 THR A N 1
ATOM 767 C CA . THR A 1 94 ? -11.671 -6.500 -6.078 1.00 94.12 94 THR A CA 1
ATOM 768 C C . THR A 1 94 ? -10.456 -5.616 -6.314 1.00 94.12 94 THR A C 1
ATOM 770 O O . THR A 1 94 ? -10.588 -4.507 -6.825 1.00 94.12 94 THR A O 1
ATOM 773 N N . ILE A 1 95 ? -9.276 -6.104 -5.940 1.00 93.62 95 ILE A N 1
ATOM 774 C CA . ILE A 1 95 ? -8.006 -5.414 -6.176 1.00 93.62 95 ILE A CA 1
ATOM 775 C C . ILE A 1 95 ? -7.396 -6.004 -7.456 1.00 93.62 95 ILE A C 1
ATOM 777 O O . ILE A 1 95 ? -7.160 -7.213 -7.484 1.00 93.62 95 ILE A O 1
ATOM 781 N N . PRO A 1 96 ? -7.161 -5.201 -8.511 1.00 91.25 96 PRO A N 1
ATOM 782 C CA . PRO A 1 96 ? -6.576 -5.699 -9.754 1.00 91.25 96 PRO A CA 1
ATOM 783 C C . PRO A 1 96 ? -5.165 -6.261 -9.553 1.00 91.25 96 PRO A C 1
ATOM 785 O O . PRO A 1 96 ? -4.439 -5.850 -8.647 1.00 91.25 96 PRO A O 1
ATOM 788 N N . GLU A 1 97 ? -4.746 -7.177 -10.421 1.00 89.06 97 GLU A N 1
ATOM 789 C CA . GLU A 1 97 ? -3.390 -7.723 -10.377 1.00 89.06 97 GLU A CA 1
ATOM 790 C C . GLU A 1 97 ? -2.333 -6.641 -10.669 1.00 89.06 97 GLU A C 1
ATOM 792 O O . GLU A 1 97 ? -2.553 -5.719 -11.453 1.00 89.06 97 GLU A O 1
ATOM 797 N N . GLY A 1 98 ? -1.171 -6.741 -10.016 1.00 82.12 98 GLY A N 1
ATOM 798 C CA . GLY A 1 98 ? -0.019 -5.870 -10.277 1.00 82.12 98 GLY A CA 1
ATOM 799 C C . GLY A 1 98 ? -0.100 -4.461 -9.675 1.00 82.12 98 GLY A C 1
ATOM 800 O O . GLY A 1 98 ? 0.868 -3.703 -9.777 1.00 82.12 98 GLY A O 1
ATOM 801 N N . VAL A 1 99 ? -1.204 -4.097 -9.013 1.00 89.62 99 VAL A N 1
ATOM 802 C CA . VAL A 1 99 ? -1.336 -2.793 -8.342 1.00 89.62 99 VAL A CA 1
ATOM 803 C C . VAL A 1 99 ? -0.632 -2.775 -6.986 1.00 89.62 99 VAL A C 1
ATOM 805 O O . VAL A 1 99 ? -0.476 -3.791 -6.308 1.00 89.62 99 VAL A O 1
ATOM 808 N N . LYS A 1 100 ? -0.229 -1.582 -6.544 1.00 87.44 100 LYS A N 1
ATOM 809 C CA . LYS A 1 100 ? 0.369 -1.401 -5.215 1.00 87.44 100 LYS A CA 1
ATOM 810 C C . LYS A 1 100 ? -0.725 -1.277 -4.166 1.00 87.44 100 LYS A C 1
ATOM 812 O O . LYS A 1 100 ? -1.563 -0.386 -4.279 1.00 87.44 100 LYS A O 1
ATOM 817 N N . VAL A 1 101 ? -0.659 -2.098 -3.120 1.00 92.31 101 VAL A N 1
ATOM 818 C CA . VAL A 1 101 ? -1.481 -1.956 -1.910 1.00 92.31 101 VAL A CA 1
ATOM 819 C C . VAL A 1 101 ? -0.661 -1.246 -0.839 1.00 92.31 101 VAL A C 1
ATOM 821 O O . VAL A 1 101 ? 0.468 -1.638 -0.548 1.00 92.31 101 VAL A O 1
ATOM 824 N N . LEU A 1 102 ? -1.215 -0.180 -0.274 1.00 92.50 102 LEU A N 1
ATOM 825 C CA . LEU A 1 102 ? -0.555 0.684 0.696 1.00 92.50 102 LEU A CA 1
ATOM 826 C C . LEU A 1 102 ? -1.388 0.791 1.971 1.00 92.50 102 LEU A C 1
ATOM 828 O O . LEU A 1 102 ? -2.617 0.834 1.930 1.00 92.50 102 LEU A O 1
ATOM 832 N N . VAL A 1 103 ? -0.694 0.922 3.100 1.00 93.38 103 VAL A N 1
ATOM 833 C CA . VAL A 1 103 ? -1.285 1.362 4.364 1.00 93.38 103 VAL A CA 1
ATOM 834 C C . VAL A 1 103 ? -0.899 2.820 4.567 1.00 93.38 103 VAL A C 1
ATOM 836 O O . VAL A 1 103 ? 0.277 3.144 4.740 1.00 93.38 103 VAL A O 1
ATOM 839 N N . LEU A 1 104 ? -1.885 3.709 4.522 1.00 92.62 104 LEU A N 1
ATOM 840 C CA . LEU A 1 104 ? -1.691 5.129 4.780 1.00 92.62 104 LEU A CA 1
ATOM 841 C C . LEU A 1 104 ? -1.969 5.405 6.249 1.00 92.62 104 LEU A C 1
ATOM 843 O O . LEU A 1 104 ? -3.113 5.307 6.688 1.00 92.62 104 LEU A O 1
ATOM 847 N N . LYS A 1 105 ? -0.920 5.751 6.997 1.00 92.06 105 LYS A N 1
ATOM 848 C CA . LYS A 1 105 ? -1.056 6.255 8.363 1.00 92.06 105 LYS A CA 1
ATOM 849 C C . LYS A 1 105 ? -1.777 7.608 8.340 1.00 92.06 105 LYS A C 1
ATOM 851 O O . LYS A 1 105 ? -1.454 8.462 7.514 1.00 92.06 105 LYS A O 1
ATOM 856 N N . LYS A 1 106 ? -2.717 7.790 9.261 1.00 89.38 106 LYS A N 1
ATOM 857 C CA . LYS A 1 106 ? -3.404 9.048 9.550 1.00 89.38 106 LYS A CA 1
ATOM 858 C C . LYS A 1 106 ? -2.931 9.568 10.907 1.00 89.38 106 LYS A C 1
ATOM 860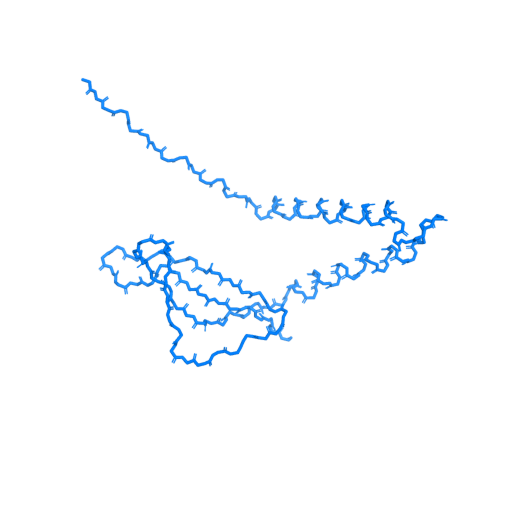 O O . LYS A 1 106 ? -2.495 8.791 11.755 1.00 89.38 106 LYS A O 1
ATOM 865 N N . ASP A 1 107 ? -3.021 10.876 11.097 1.00 87.88 107 ASP A N 1
ATOM 866 C CA . ASP A 1 107 ? -2.756 11.525 12.380 1.00 87.88 107 ASP A CA 1
ATOM 867 C C . ASP A 1 107 ? -4.099 12.064 12.909 1.00 87.88 107 ASP A C 1
ATOM 869 O O . ASP A 1 107 ? -4.458 13.204 12.606 1.00 87.88 107 ASP A O 1
ATOM 873 N N . PRO A 1 108 ? -4.905 11.223 13.592 1.00 88.00 108 PRO A N 1
ATOM 874 C CA . PRO A 1 108 ? -6.228 11.614 14.067 1.00 88.00 108 PRO A CA 1
ATOM 875 C C . PRO A 1 108 ? -6.130 12.728 15.113 1.00 88.00 108 PRO A C 1
ATOM 877 O O . PRO A 1 108 ? -5.233 12.740 15.959 1.00 88.00 108 PRO A O 1
ATOM 880 N N . GLU A 1 109 ? -7.076 13.666 15.072 1.00 89.19 109 GLU A N 1
ATOM 881 C CA . GLU A 1 109 ? -7.101 14.782 16.017 1.00 89.19 109 GLU A CA 1
ATOM 882 C C . GLU A 1 109 ? -7.389 14.287 17.448 1.00 89.19 109 GLU A C 1
ATOM 884 O O . GLU A 1 109 ? -8.295 13.460 17.638 1.00 89.19 109 GLU A O 1
ATOM 889 N N . PRO A 1 110 ? -6.672 14.793 18.472 1.00 87.00 110 PRO A N 1
ATOM 890 C CA . PRO A 1 110 ? -6.889 14.390 19.858 1.00 87.00 110 PRO A CA 1
ATOM 891 C C . PRO A 1 110 ? -8.347 14.576 20.295 1.00 87.00 110 PRO A C 1
ATOM 893 O O . PRO A 1 110 ? -8.944 15.626 20.079 1.00 87.00 110 PRO A O 1
ATOM 896 N N . GLY A 1 111 ? -8.921 13.553 20.932 1.00 85.81 111 GLY A N 1
ATOM 897 C CA . GLY A 1 111 ? -10.312 13.578 21.398 1.00 85.81 111 GLY A CA 1
ATOM 898 C C . GLY A 1 111 ? -11.360 13.312 20.312 1.00 85.81 111 GLY A C 1
ATOM 899 O O . GLY A 1 111 ? -12.548 13.253 20.626 1.00 85.81 111 GLY A O 1
ATOM 900 N N . THR A 1 112 ? -10.951 13.099 19.058 1.00 87.12 112 THR A N 1
ATOM 901 C CA . THR A 1 112 ? -11.863 12.714 17.974 1.00 87.12 112 THR A CA 1
ATOM 902 C C . THR A 1 112 ? -11.843 11.208 17.731 1.00 87.12 112 THR A C 1
ATOM 904 O O . THR A 1 112 ? -10.850 10.523 17.975 1.00 87.12 112 THR A O 1
ATOM 907 N N . ARG A 1 113 ? -12.959 10.669 17.231 1.00 85.62 113 ARG A N 1
ATOM 908 C CA . ARG A 1 113 ? -13.058 9.263 16.831 1.00 85.62 113 ARG A CA 1
ATOM 909 C C . ARG A 1 113 ? -12.793 9.144 15.334 1.00 85.62 113 ARG A C 1
ATOM 911 O O . ARG A 1 113 ? -13.721 9.070 14.533 1.00 85.62 113 ARG A O 1
ATOM 918 N N . GLN A 1 114 ? -11.516 9.150 14.976 1.00 92.31 114 GLN A N 1
ATOM 919 C CA . GLN A 1 114 ? -11.034 9.010 13.603 1.00 92.31 114 GLN A CA 1
ATOM 920 C C . GLN A 1 114 ? -10.130 7.773 13.474 1.00 92.31 114 GLN A C 1
ATOM 922 O O . GLN A 1 114 ? -9.495 7.391 14.456 1.00 92.31 114 GLN A O 1
ATOM 927 N N . PRO A 1 115 ? -10.073 7.129 12.296 1.00 92.94 115 PRO A N 1
ATOM 928 C CA . PRO A 1 115 ? -9.217 5.967 12.082 1.00 92.94 115 PRO A CA 1
ATOM 929 C C . PRO A 1 115 ? -7.732 6.346 12.039 1.00 92.94 115 PRO A C 1
ATOM 931 O O . PRO A 1 115 ? -7.363 7.361 11.447 1.00 92.94 115 PRO A O 1
ATOM 934 N N . ASP A 1 116 ? -6.881 5.480 12.586 1.00 93.19 116 ASP A N 1
ATOM 935 C CA . ASP A 1 116 ? -5.422 5.641 12.649 1.00 93.19 116 ASP A CA 1
ATOM 936 C C . ASP A 1 116 ? -4.722 5.362 11.311 1.00 93.19 116 ASP A C 1
ATOM 938 O O . ASP A 1 116 ? -3.615 5.842 11.059 1.00 93.19 116 ASP A O 1
ATOM 942 N N . ALA A 1 117 ? -5.342 4.574 10.430 1.00 94.88 117 ALA A N 1
ATOM 943 C CA . ALA A 1 117 ? -4.816 4.322 9.093 1.00 94.88 117 ALA A CA 1
ATOM 944 C C . ALA A 1 117 ? -5.912 3.932 8.092 1.00 94.88 117 ALA A C 1
ATOM 946 O O . ALA A 1 117 ? -7.094 3.820 8.419 1.00 94.88 117 ALA A O 1
ATOM 947 N N . SER A 1 118 ? -5.526 3.720 6.839 1.00 94.69 118 SER A N 1
ATOM 948 C CA . SER A 1 118 ? -6.393 3.136 5.815 1.00 94.69 118 SER A CA 1
ATOM 949 C C . SER A 1 118 ? -5.611 2.270 4.843 1.00 94.69 118 SER A C 1
ATOM 951 O O . SER A 1 118 ? -4.496 2.625 4.462 1.00 94.69 118 SER A O 1
ATOM 953 N N . ILE A 1 119 ? -6.226 1.176 4.404 1.00 95.12 119 ILE A N 1
ATOM 954 C CA . ILE A 1 119 ? -5.733 0.364 3.294 1.00 95.12 119 ILE A CA 1
ATOM 955 C C . ILE A 1 119 ? -6.253 0.972 1.997 1.00 95.12 119 ILE A C 1
ATOM 957 O O . ILE A 1 119 ? -7.453 1.223 1.861 1.00 95.12 119 ILE A O 1
ATOM 961 N N . VAL A 1 120 ? -5.349 1.201 1.051 1.00 94.56 120 VAL A N 1
ATOM 962 C CA . VAL A 1 120 ? -5.664 1.699 -0.289 1.00 94.56 120 VAL A CA 1
ATOM 963 C C . VAL A 1 120 ? -4.917 0.887 -1.337 1.00 94.56 120 VAL A C 1
ATOM 965 O O . VAL A 1 120 ? -3.830 0.382 -1.058 1.00 94.56 120 VAL A O 1
ATOM 968 N N . PHE A 1 121 ? -5.445 0.802 -2.552 1.00 94.50 121 PHE A N 1
ATOM 969 C CA . PHE A 1 121 ? -4.663 0.367 -3.708 1.00 94.50 121 PHE A CA 1
ATOM 970 C C . PHE A 1 121 ? -4.509 1.500 -4.720 1.00 94.50 121 PHE A C 1
ATOM 972 O O . PHE A 1 121 ? -5.322 2.424 -4.762 1.00 94.50 121 PHE A O 1
ATOM 979 N N . VAL A 1 122 ? -3.429 1.462 -5.499 1.00 91.31 122 VAL A N 1
ATOM 980 C CA . VAL A 1 122 ? -3.047 2.553 -6.402 1.00 91.31 122 VAL A CA 1
ATOM 981 C C . VAL A 1 122 ? -3.140 2.110 -7.852 1.00 91.31 122 VAL A C 1
ATOM 983 O O . VAL A 1 122 ? -2.458 1.167 -8.252 1.00 91.31 122 VAL A O 1
ATOM 986 N N . THR A 1 123 ? -3.924 2.840 -8.639 1.00 90.94 123 THR A N 1
ATOM 987 C CA . THR A 1 123 ? -3.908 2.773 -10.105 1.00 90.94 123 THR A CA 1
ATOM 988 C C . THR A 1 123 ? -3.338 4.072 -10.678 1.00 90.94 123 THR A C 1
ATOM 990 O O . THR A 1 123 ? -3.017 5.006 -9.938 1.00 90.94 123 THR A O 1
ATOM 993 N N . TYR A 1 124 ? -3.173 4.142 -11.995 1.00 85.44 124 TYR A N 1
ATOM 994 C CA . TYR A 1 124 ? -2.643 5.313 -12.691 1.00 85.44 124 TYR A CA 1
ATOM 995 C C . TYR A 1 124 ? -3.633 5.718 -13.792 1.00 85.44 124 TYR A C 1
ATOM 997 O O . TYR A 1 124 ? -4.156 4.834 -14.463 1.00 85.44 124 TYR A O 1
ATOM 1005 N N . GLU A 1 125 ? -3.932 7.015 -13.940 1.00 79.69 125 GLU A N 1
ATOM 1006 C CA . GLU A 1 125 ? -4.752 7.523 -15.062 1.00 79.69 125 GLU A CA 1
ATOM 1007 C C . GLU A 1 125 ? -4.072 7.183 -16.394 1.00 79.69 125 GLU A C 1
ATOM 1009 O O . GLU A 1 125 ? -2.844 7.246 -16.465 1.00 79.69 125 GLU A O 1
ATOM 1014 N N . ASP A 1 126 ? -4.846 6.759 -17.398 1.00 64.75 126 ASP A N 1
ATOM 1015 C CA . ASP A 1 126 ? -4.395 6.501 -18.781 1.00 64.75 126 ASP A CA 1
ATOM 1016 C C . ASP A 1 126 ? -3.746 7.710 -19.453 1.00 64.75 126 ASP A C 1
ATOM 1018 O O . ASP A 1 126 ? -4.277 8.834 -19.311 1.00 64.75 126 ASP A O 1
#

Foldseek 3Di:
DDDDDDDDDDDPPCPPVNVVVVVVVVVVVVLVVCCVVQVQHVNRDVVVSVVVVVVVVCVVVVQPPFDKDKAFQWFWAQDDDPDGTDTDGPDDDDDDPPWDWDKAADDDDPPDDDGRITIITIDTDD

Nearest PDB structures (foldseek):
  2yxd-assembly1_A  TM=3.449E-01  e=8.342E+00  Methanocaldococcus jannaschii DSM 2661

Secondary structure (DSSP, 8-state):
-PPP--PPPP-----HHHHHHHHHHHHHHHHHHHHHTTTTTTTT-HHHHHHHHHHHHHHHHTTSSSPEEEEEEEEEEE-STT-SEE---SS--PPPTTPEEEEEE--PPTTS---SEEEEEEEE--

Sequence (126 aa):
MNPVNQYPTPIRRTSRRNYWRNRMTNEHEEMNRRIENGEFGSPPDLNLVNQAWANLLEKEIVNRGRKSVYHGVCSLWNDSGKVLLSGRTQEATTIPEGVKVLVLKKDPEPGTRQPDASIVFVTYED

Radius of gyration: 22.02 Å; Cα contacts (8 Å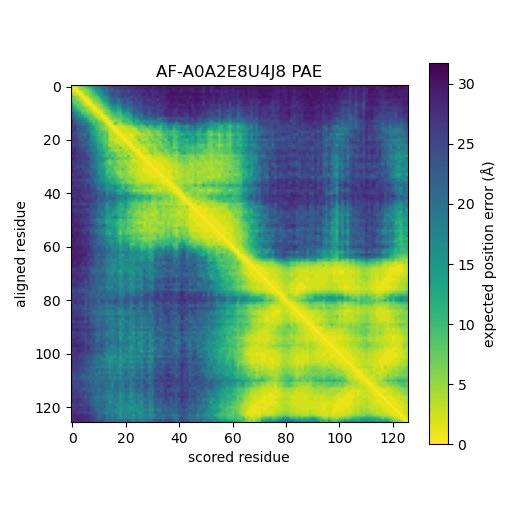, |Δi|>4): 122; chains: 1; bounding box: 49×32×69 Å

Solvent-accessible surface area (backbone atoms only — not comparable to full-atom values): 7882 Å² total; per-residue (Å²): 139,82,85,82,84,80,74,81,80,80,79,80,75,72,49,72,70,55,53,54,50,55,49,54,52,52,54,52,50,52,51,50,50,42,51,75,70,39,76,40,42,88,75,65,41,65,68,57,51,49,48,54,49,49,55,52,50,47,68,57,47,77,62,60,85,45,57,75,43,79,44,80,59,31,53,20,30,81,48,79,83,94,45,69,62,47,65,65,60,92,64,95,78,86,79,69,86,93,52,53,76,46,76,46,79,46,85,54,60,89,95,58,98,58,50,43,26,29,39,30,37,44,50,62,58,132

Mean predicted aligned error: 14.96 Å

pLDDT: mean 77.38, std 15.37, range [39.78, 95.25]